Protein AF-A0A6D1AEU3-F1 (afdb_monomer)

Mean predicted aligned error: 4.02 Å

Structure (mmCIF, N/CA/C/O backbone):
data_AF-A0A6D1AEU3-F1
#
_entry.id   AF-A0A6D1AEU3-F1
#
loop_
_atom_site.group_PDB
_atom_site.id
_atom_site.type_symbol
_atom_site.label_atom_id
_atom_site.label_alt_id
_atom_site.label_comp_id
_atom_site.label_asym_id
_atom_site.label_entity_id
_atom_site.label_seq_id
_atom_site.pdbx_PDB_ins_code
_atom_site.Cartn_x
_atom_site.Cartn_y
_atom_site.Cartn_z
_atom_site.occupancy
_atom_site.B_iso_or_equiv
_atom_site.auth_seq_id
_atom_site.auth_comp_id
_atom_site.auth_asym_id
_atom_site.auth_atom_id
_atom_site.pdbx_PDB_model_num
ATOM 1 N N . MET A 1 1 ? 4.807 -6.816 -14.428 1.00 86.44 1 MET A N 1
ATOM 2 C CA . MET A 1 1 ? 4.967 -6.069 -13.162 1.00 86.44 1 MET A CA 1
ATOM 3 C C . MET A 1 1 ? 3.651 -5.539 -12.602 1.00 86.44 1 MET A C 1
ATOM 5 O O . MET A 1 1 ? 3.338 -5.878 -11.474 1.00 86.44 1 MET A O 1
ATOM 9 N N . LYS A 1 2 ? 2.847 -4.788 -13.371 1.00 90.19 2 LYS A N 1
ATOM 10 C CA . LYS A 1 2 ? 1.562 -4.215 -12.914 1.00 90.19 2 LYS A CA 1
ATOM 11 C C . LYS A 1 2 ? 0.671 -5.170 -12.101 1.00 90.19 2 LYS A C 1
ATOM 13 O O . LYS A 1 2 ? 0.188 -4.782 -11.049 1.00 90.19 2 LYS A O 1
ATOM 18 N N . GLN A 1 3 ? 0.488 -6.415 -12.553 1.00 95.00 3 GLN A N 1
ATOM 19 C CA . GLN A 1 3 ? -0.332 -7.392 -11.823 1.00 95.00 3 GLN A CA 1
ATOM 20 C C . GLN A 1 3 ? 0.233 -7.712 -10.432 1.00 95.00 3 GLN A C 1
ATOM 22 O O . GLN A 1 3 ? -0.509 -7.702 -9.463 1.00 95.00 3 GLN A O 1
ATOM 27 N N . ARG A 1 4 ? 1.556 -7.885 -10.321 1.00 95.31 4 ARG A N 1
ATOM 28 C CA . ARG A 1 4 ? 2.240 -8.111 -9.041 1.00 95.31 4 ARG A CA 1
ATOM 29 C C . ARG A 1 4 ? 2.049 -6.935 -8.079 1.00 95.31 4 ARG A C 1
ATOM 31 O O . ARG A 1 4 ? 1.816 -7.165 -6.903 1.00 95.31 4 ARG A O 1
ATOM 38 N N . ILE A 1 5 ? 2.103 -5.699 -8.584 1.00 95.25 5 ILE A N 1
ATOM 39 C CA . ILE A 1 5 ? 1.817 -4.495 -7.783 1.00 95.25 5 ILE A CA 1
ATOM 40 C C . ILE A 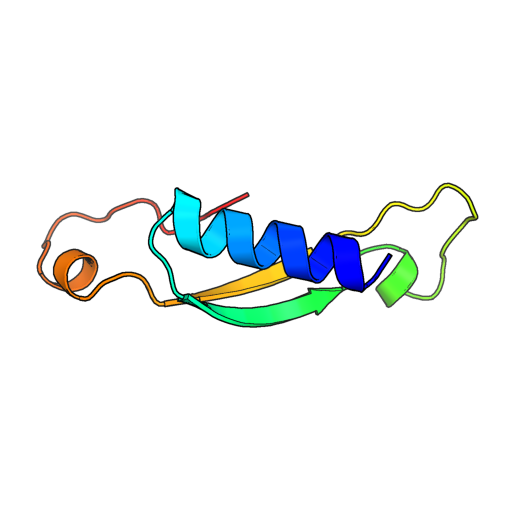1 5 ? 0.371 -4.526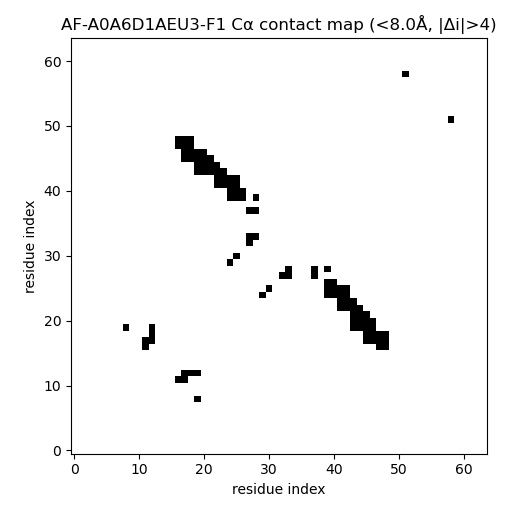 -7.276 1.00 95.25 5 ILE A C 1
ATOM 42 O O . ILE A 1 5 ? 0.132 -4.307 -6.096 1.00 95.25 5 ILE A O 1
ATOM 46 N N . ILE A 1 6 ? -0.595 -4.835 -8.146 1.00 96.56 6 ILE A N 1
ATOM 47 C CA . ILE A 1 6 ? -2.013 -4.930 -7.762 1.00 96.56 6 ILE A CA 1
ATOM 48 C C . ILE A 1 6 ? -2.228 -6.009 -6.694 1.00 96.56 6 ILE A C 1
ATOM 50 O O . ILE A 1 6 ? -2.987 -5.791 -5.752 1.00 96.56 6 ILE A O 1
ATOM 54 N N . ASP A 1 7 ? -1.582 -7.163 -6.838 1.00 97.81 7 ASP A N 1
ATOM 55 C CA . ASP A 1 7 ? -1.719 -8.266 -5.889 1.00 9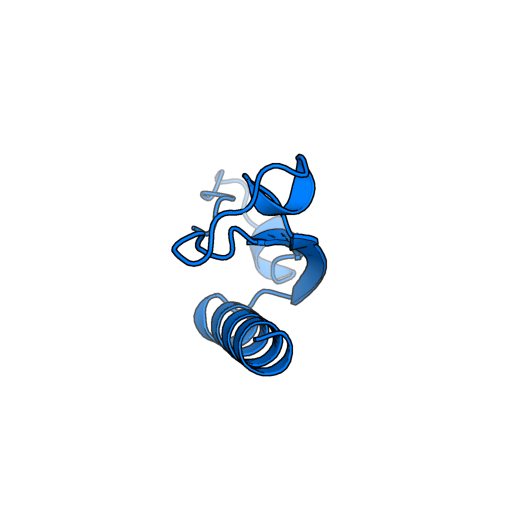7.81 7 ASP A CA 1
ATOM 56 C C . ASP A 1 7 ? -1.100 -7.915 -4.528 1.00 97.81 7 ASP A C 1
ATOM 58 O O . ASP A 1 7 ? -1.699 -8.213 -3.494 1.00 97.81 7 ASP A O 1
ATOM 62 N N . GLU A 1 8 ? 0.032 -7.203 -4.511 1.00 97.00 8 GLU A N 1
ATOM 63 C CA . GLU A 1 8 ? 0.638 -6.722 -3.265 1.00 97.00 8 GLU A CA 1
ATOM 64 C C . GLU A 1 8 ? -0.225 -5.647 -2.588 1.00 97.00 8 GLU A C 1
ATOM 66 O O . GLU A 1 8 ? -0.466 -5.728 -1.388 1.00 97.00 8 GLU A O 1
ATOM 71 N N . LEU A 1 9 ? -0.791 -4.698 -3.345 1.00 97.50 9 LEU A N 1
ATOM 72 C CA . LEU A 1 9 ? -1.721 -3.699 -2.798 1.00 97.50 9 LEU A CA 1
ATOM 73 C C . LEU A 1 9 ? -2.940 -4.366 -2.141 1.00 97.50 9 LEU A C 1
ATOM 75 O O . LEU A 1 9 ? -3.309 -4.003 -1.027 1.00 97.50 9 LEU A O 1
ATOM 79 N N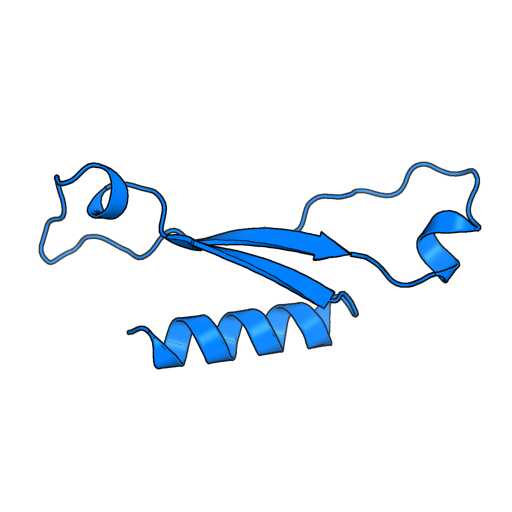 . LYS A 1 10 ? -3.518 -5.399 -2.772 1.00 98.00 10 LYS A N 1
ATOM 80 C CA . LYS A 1 10 ? -4.615 -6.186 -2.176 1.00 98.00 10 LYS A CA 1
ATOM 81 C C . LYS A 1 10 ? -4.183 -6.904 -0.901 1.00 98.00 10 LYS A C 1
ATOM 83 O O . LYS A 1 10 ? -4.962 -7.005 0.046 1.00 98.00 10 LYS A O 1
ATOM 88 N N . ARG A 1 11 ? -2.955 -7.425 -0.869 1.00 98.00 11 ARG A N 1
ATOM 89 C CA . ARG A 1 11 ? -2.396 -8.069 0.321 1.00 98.00 11 ARG A CA 1
ATOM 90 C C . ARG A 1 11 ? -2.226 -7.065 1.461 1.00 98.00 11 ARG A C 1
ATOM 92 O O . ARG A 1 11 ? -2.557 -7.405 2.595 1.00 98.00 11 ARG A O 1
ATOM 99 N N . ILE A 1 12 ? -1.769 -5.846 1.171 1.00 97.25 12 ILE A N 1
ATOM 100 C CA . ILE A 1 12 ? -1.653 -4.752 2.145 1.00 97.25 12 ILE A CA 1
ATOM 101 C C . ILE A 1 12 ? -3.040 -4.377 2.684 1.00 97.25 12 ILE A C 1
ATOM 103 O O . ILE A 1 12 ? -3.229 -4.366 3.900 1.00 97.25 12 ILE A O 1
ATOM 107 N N . GLU A 1 13 ? -4.036 -4.170 1.814 1.00 97.19 13 GLU A N 1
ATOM 108 C CA . GLU A 1 13 ? -5.423 -3.90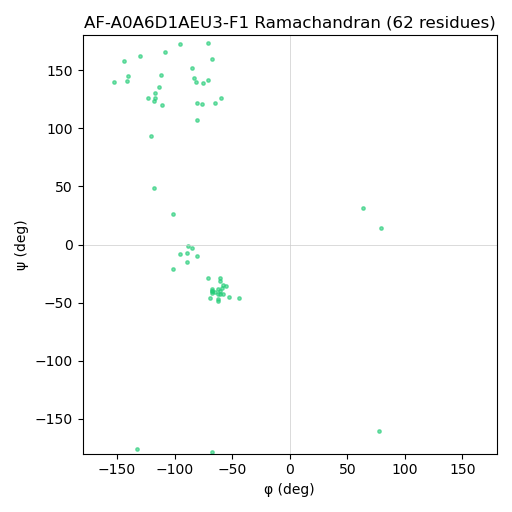2 2.233 1.00 97.19 13 GLU A CA 1
ATOM 109 C C . GLU A 1 13 ? -5.946 -4.966 3.208 1.00 97.19 13 GLU A C 1
ATOM 111 O O . GLU A 1 13 ? -6.519 -4.637 4.247 1.00 97.19 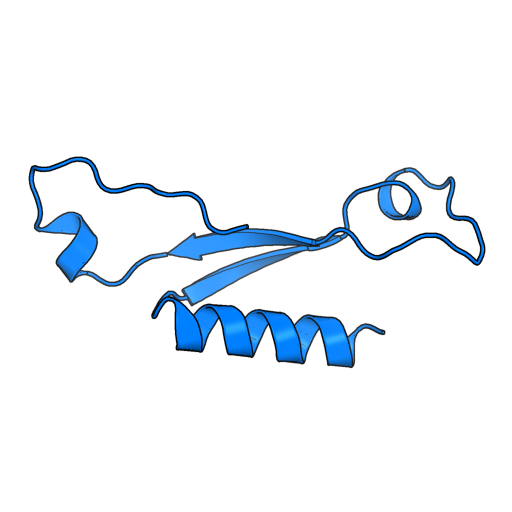13 GLU A O 1
ATOM 116 N N . GLN A 1 14 ? -5.703 -6.247 2.916 1.00 96.56 14 GLN A N 1
ATOM 117 C CA . GLN A 1 14 ? -6.120 -7.352 3.782 1.00 96.56 14 GLN A CA 1
ATOM 118 C C . GLN A 1 14 ? -5.340 -7.403 5.100 1.00 96.56 14 GLN A C 1
ATOM 120 O O . GLN A 1 14 ? -5.948 -7.557 6.158 1.00 96.56 14 GLN A O 1
ATOM 125 N N . SER A 1 15 ? -4.013 -7.265 5.044 1.00 96.44 15 SER A N 1
ATOM 126 C CA . SER A 1 15 ? -3.122 -7.418 6.204 1.00 96.44 15 SER A CA 1
ATOM 127 C C . SER A 1 15 ? -3.321 -6.305 7.229 1.00 96.44 15 SER A C 1
ATOM 129 O O . SER A 1 15 ? -3.344 -6.568 8.428 1.00 96.44 15 SER A O 1
ATOM 131 N N . TYR A 1 16 ? -3.516 -5.073 6.757 1.00 94.50 16 TYR A N 1
ATOM 132 C CA . TYR A 1 16 ? -3.725 -3.902 7.610 1.00 94.50 16 TYR A CA 1
ATOM 133 C C . TYR A 1 16 ? -5.209 -3.578 7.819 1.00 94.50 16 TYR A C 1
ATOM 135 O O . TYR A 1 16 ? -5.555 -2.725 8.633 1.00 94.50 16 TYR A O 1
ATOM 143 N N . GLY A 1 17 ? -6.112 -4.257 7.105 1.00 94.19 17 GLY A N 1
ATOM 144 C CA . GLY A 1 17 ? -7.548 -4.011 7.191 1.00 94.19 17 GLY A CA 1
ATOM 145 C C . GLY A 1 17 ? -7.944 -2.607 6.734 1.00 94.19 17 GLY A C 1
ATOM 146 O O . GLY A 1 17 ? -8.905 -2.051 7.261 1.00 94.19 17 GLY A O 1
ATOM 147 N N . VAL A 1 18 ? -7.211 -2.032 5.786 1.00 95.81 18 VAL A N 1
ATOM 148 C CA . VAL A 1 18 ? -7.449 -0.693 5.234 1.00 95.81 18 VAL A CA 1
ATOM 149 C C . VAL A 1 18 ? -7.995 -0.793 3.816 1.00 95.81 18 VAL A C 1
ATOM 151 O O . VAL A 1 18 ? -7.918 -1.845 3.185 1.00 95.81 18 VAL A O 1
ATOM 154 N N . LYS A 1 19 ? -8.524 0.312 3.292 1.00 97.06 19 LYS A N 1
ATOM 155 C CA . LYS A 1 19 ? -8.881 0.429 1.877 1.00 97.06 19 LYS A CA 1
ATOM 156 C C . LYS A 1 19 ? -7.942 1.400 1.181 1.00 97.06 19 LYS A C 1
ATOM 158 O O . LYS A 1 19 ? -7.927 2.577 1.530 1.00 97.06 19 LYS A O 1
ATOM 163 N N . ILE A 1 20 ? -7.213 0.942 0.174 1.00 97.88 20 ILE A N 1
ATOM 164 C CA . ILE A 1 20 ? -6.377 1.795 -0.670 1.00 97.88 20 ILE A CA 1
ATOM 165 C C . ILE A 1 20 ? -7.282 2.469 -1.706 1.00 97.88 20 ILE A C 1
ATOM 167 O O . ILE A 1 20 ? -7.995 1.815 -2.465 1.00 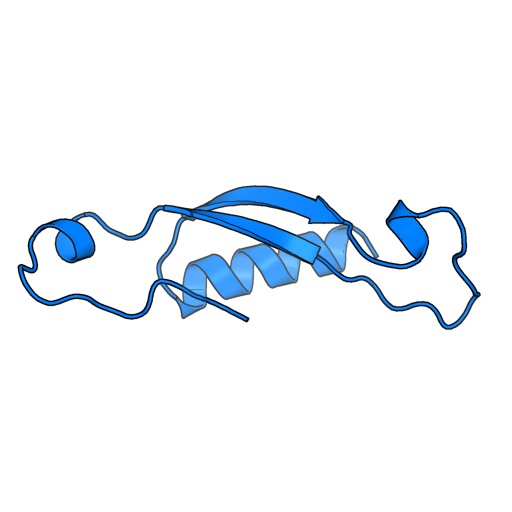97.88 20 ILE A O 1
ATOM 171 N N . VAL A 1 21 ? -7.286 3.801 -1.724 1.00 97.56 21 VAL A N 1
ATOM 172 C CA . VAL A 1 21 ? -8.142 4.603 -2.621 1.00 97.56 21 VAL A CA 1
ATOM 173 C C . VAL A 1 21 ? -7.383 5.152 -3.821 1.00 97.56 21 VAL A C 1
ATOM 175 O O . VAL A 1 21 ? -7.988 5.473 -4.841 1.00 97.56 21 VAL A O 1
ATOM 178 N N . TYR A 1 22 ? -6.059 5.242 -3.711 1.00 97.50 22 TYR A N 1
ATOM 179 C CA . TYR A 1 22 ? -5.184 5.690 -4.780 1.00 97.50 22 TYR A CA 1
ATOM 180 C C . TYR A 1 22 ? -3.803 5.070 -4.610 1.00 97.50 22 TYR A C 1
ATOM 182 O O . TYR A 1 22 ? -3.304 4.989 -3.491 1.00 97.50 22 TYR A O 1
ATOM 190 N N . ALA A 1 23 ? -3.183 4.661 -5.712 1.00 96.75 23 ALA A N 1
ATOM 191 C CA . ALA A 1 23 ? -1.807 4.191 -5.740 1.00 96.75 23 ALA A CA 1
ATOM 192 C C . ALA A 1 23 ? -1.125 4.697 -7.010 1.00 96.75 23 ALA A C 1
ATOM 194 O O . ALA A 1 23 ? -1.734 4.731 -8.081 1.00 96.75 23 ALA A O 1
ATOM 195 N N . VAL A 1 24 ? 0.138 5.085 -6.884 1.00 94.25 24 VAL A N 1
ATOM 196 C CA . VAL A 1 24 ? 0.942 5.617 -7.978 1.00 94.25 24 VAL A CA 1
ATOM 197 C C . VAL A 1 24 ? 2.362 5.089 -7.879 1.00 94.25 24 VAL A C 1
ATOM 199 O O . VAL A 1 24 ? 2.899 4.884 -6.789 1.00 94.25 24 VAL A O 1
ATOM 202 N N . GLU A 1 25 ? 2.969 4.864 -9.034 1.00 92.81 25 GLU A N 1
ATOM 203 C CA . GLU A 1 25 ? 4.395 4.593 -9.111 1.00 92.81 25 GLU A CA 1
ATOM 204 C C . GLU A 1 25 ? 5.184 5.872 -8.806 1.00 92.81 25 GLU A C 1
ATOM 206 O O . GLU A 1 25 ? 4.803 6.981 -9.180 1.00 92.81 25 GLU A O 1
ATOM 211 N N . SER A 1 26 ? 6.286 5.710 -8.099 1.00 90.25 26 SER A N 1
ATOM 212 C CA . SER A 1 26 ? 7.203 6.760 -7.685 1.00 90.25 26 SER A CA 1
ATOM 213 C C . SER A 1 26 ? 8.639 6.320 -7.991 1.00 90.25 26 SER A C 1
ATOM 215 O O . SER A 1 26 ? 8.858 5.285 -8.619 1.00 90.25 26 SER A O 1
ATOM 217 N N . GLY A 1 27 ? 9.628 7.123 -7.606 1.00 88.62 27 GLY A N 1
ATOM 218 C CA . GLY A 1 27 ? 11.033 6.754 -7.785 1.00 88.62 27 GLY A CA 1
ATOM 219 C C . GLY A 1 27 ? 11.551 6.915 -9.218 1.00 88.62 27 GLY A C 1
ATOM 220 O O . GLY A 1 27 ? 11.009 7.681 -10.018 1.00 88.62 27 GLY A O 1
ATOM 221 N N . SER A 1 28 ? 12.653 6.228 -9.530 1.00 86.88 28 SER A N 1
ATOM 222 C CA . SER A 1 28 ? 13.453 6.444 -10.755 1.00 86.88 28 SER A CA 1
ATOM 223 C C . SER A 1 28 ? 12.648 6.325 -12.057 1.00 86.88 28 SER A C 1
ATOM 225 O O . SER A 1 28 ? 12.858 7.095 -12.999 1.00 86.88 28 SER A O 1
ATOM 227 N N . ARG A 1 29 ? 11.670 5.414 -12.084 1.00 85.38 29 ARG A N 1
ATOM 228 C CA . ARG A 1 29 ? 10.740 5.206 -13.202 1.00 85.38 29 ARG A CA 1
ATOM 229 C C . ARG A 1 29 ? 9.785 6.381 -13.401 1.00 85.38 29 ARG A C 1
ATOM 231 O O . ARG A 1 29 ? 9.576 6.791 -14.539 1.00 85.38 29 ARG A O 1
ATOM 238 N N . ALA A 1 30 ? 9.278 6.969 -12.317 1.00 83.69 30 ALA A N 1
ATOM 239 C CA . ALA A 1 30 ? 8.428 8.159 -12.373 1.00 83.69 30 ALA A CA 1
ATOM 240 C C . ALA A 1 30 ? 9.206 9.425 -12.781 1.00 83.69 30 ALA A C 1
ATOM 242 O O . ALA A 1 30 ? 8.644 10.316 -13.413 1.00 83.69 30 ALA A O 1
ATOM 243 N N . TRP A 1 31 ? 10.506 9.488 -12.472 1.00 82.19 31 TRP A N 1
ATOM 244 C CA . TRP A 1 31 ? 11.391 10.599 -12.849 1.00 82.19 31 TRP A CA 1
ATOM 245 C C . TRP A 1 31 ? 11.996 10.484 -14.257 1.00 82.19 31 TRP A C 1
ATOM 247 O O . TRP A 1 31 ? 12.694 11.397 -14.690 1.00 82.19 31 TRP A O 1
ATOM 257 N N . GLY A 1 32 ? 11.737 9.392 -14.982 1.00 83.81 32 GLY A N 1
ATOM 258 C CA . GLY A 1 32 ? 12.231 9.206 -16.350 1.00 83.81 32 GLY A CA 1
ATOM 259 C C . GLY A 1 32 ? 13.693 8.757 -16.456 1.00 83.81 32 GLY A C 1
ATOM 260 O O . GLY A 1 32 ? 14.247 8.772 -17.552 1.00 83.81 32 GLY A O 1
ATOM 261 N N . PHE A 1 33 ? 14.298 8.300 -15.355 1.00 85.81 33 PHE A N 1
ATOM 262 C CA . PHE A 1 33 ? 15.651 7.731 -15.330 1.00 85.81 33 PHE A CA 1
ATOM 263 C C . PHE A 1 33 ? 15.680 6.260 -14.871 1.00 85.81 33 PHE A C 1
ATOM 265 O O . PHE A 1 33 ? 16.470 5.919 -13.988 1.00 85.81 33 PHE A O 1
ATOM 272 N N . PRO A 1 34 ? 14.829 5.360 -15.407 1.00 85.88 34 PRO A N 1
ATOM 273 C CA . PRO A 1 34 ? 14.896 3.961 -15.022 1.00 85.88 34 PRO A CA 1
ATOM 274 C C . PRO A 1 34 ? 16.088 3.250 -15.674 1.00 85.88 34 PRO A C 1
ATOM 276 O O . PRO A 1 34 ? 16.346 3.411 -16.868 1.00 85.88 34 PRO A O 1
ATOM 279 N N . SER A 1 35 ? 16.769 2.400 -14.913 1.00 85.06 35 SER A N 1
ATOM 280 C CA . SER A 1 35 ? 17.666 1.370 -15.435 1.00 85.06 35 SER A CA 1
ATOM 281 C C . SER A 1 35 ? 16.923 0.029 -15.551 1.00 85.06 35 SER A C 1
ATOM 283 O O . SER A 1 35 ? 15.774 -0.110 -15.118 1.00 85.06 35 SER A O 1
ATOM 285 N N . GLN A 1 36 ? 17.557 -0.987 -16.152 1.00 81.62 36 GLN A N 1
ATOM 286 C CA . GLN A 1 36 ? 17.000 -2.350 -16.141 1.00 81.62 36 GLN A CA 1
ATOM 287 C C . GLN A 1 36 ? 16.851 -2.902 -14.717 1.00 81.62 36 GLN A C 1
ATOM 289 O O . GLN A 1 36 ? 15.894 -3.628 -14.456 1.00 81.62 36 GLN A O 1
ATOM 294 N N . ASP A 1 37 ? 17.738 -2.488 -13.812 1.00 85.12 37 ASP A N 1
ATOM 295 C CA . ASP A 1 37 ? 17.757 -2.908 -12.410 1.00 85.12 37 ASP A CA 1
ATOM 296 C C . ASP A 1 37 ? 16.880 -2.029 -11.505 1.00 85.12 37 ASP A C 1
ATOM 298 O O . ASP A 1 37 ? 16.781 -2.297 -10.310 1.00 85.12 37 ASP A O 1
ATOM 302 N N . SER A 1 38 ? 16.225 -0.993 -12.050 1.00 85.25 38 SER A N 1
ATOM 303 C CA . SER A 1 38 ? 15.294 -0.158 -11.285 1.00 85.25 38 SER A CA 1
ATOM 304 C C . SER A 1 38 ? 14.151 -0.995 -10.719 1.00 85.25 38 SER A C 1
ATOM 306 O O . SER A 1 38 ? 13.401 -1.648 -11.463 1.00 85.25 38 SER A O 1
ATOM 308 N N . ASP A 1 39 ? 13.976 -0.882 -9.410 1.00 87.75 39 ASP A N 1
ATOM 309 C CA . ASP A 1 39 ? 12.831 -1.352 -8.651 1.00 87.75 39 ASP A CA 1
ATOM 310 C C . ASP A 1 39 ? 11.552 -0.563 -8.987 1.00 87.75 39 ASP A C 1
ATOM 312 O O . ASP A 1 39 ? 11.503 0.258 -9.910 1.00 87.75 39 ASP A O 1
ATOM 316 N N . TYR A 1 40 ? 10.464 -0.926 -8.310 1.00 89.94 40 TYR A N 1
ATOM 317 C CA . TYR A 1 40 ? 9.153 -0.305 -8.462 1.00 89.94 40 TYR A CA 1
ATOM 318 C C . TYR A 1 40 ? 8.726 0.253 -7.109 1.00 89.94 40 TYR A C 1
ATOM 320 O O . TYR A 1 40 ? 8.128 -0.460 -6.303 1.00 89.94 40 TYR A O 1
ATOM 328 N N . ASP A 1 41 ? 9.019 1.530 -6.876 1.00 92.50 41 ASP A N 1
ATOM 329 C CA . ASP A 1 41 ? 8.522 2.247 -5.708 1.00 92.50 41 ASP A CA 1
ATOM 330 C C . ASP A 1 41 ? 7.050 2.602 -5.914 1.00 92.50 41 ASP A C 1
ATOM 332 O O . ASP A 1 41 ? 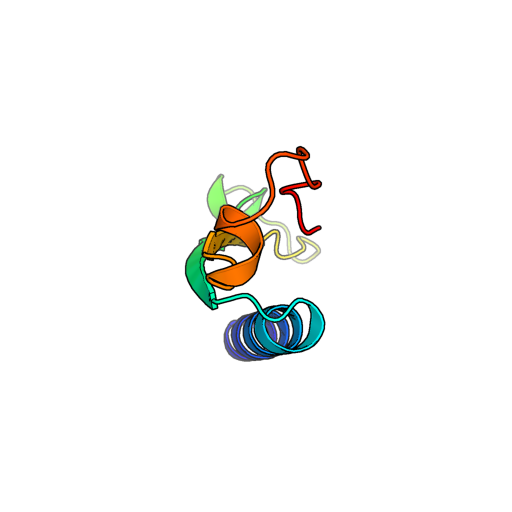6.705 3.343 -6.833 1.00 92.50 41 ASP A O 1
ATOM 336 N N . VAL A 1 42 ? 6.160 2.137 -5.042 1.00 94.69 42 VAL A N 1
ATOM 337 C CA . VAL A 1 42 ? 4.730 2.468 -5.110 1.00 94.69 42 VAL A CA 1
ATOM 338 C C . VAL A 1 42 ? 4.336 3.242 -3.860 1.00 94.69 42 VAL A C 1
ATOM 340 O O . VAL A 1 42 ? 4.642 2.839 -2.740 1.00 94.69 42 VAL A O 1
ATOM 343 N N . ARG A 1 43 ? 3.649 4.370 -4.047 1.00 95.94 43 ARG A N 1
ATOM 344 C CA . ARG A 1 43 ? 3.043 5.159 -2.968 1.00 95.94 43 ARG A CA 1
ATOM 345 C C . ARG A 1 43 ? 1.534 5.072 -3.075 1.00 95.94 43 ARG A C 1
ATOM 347 O O . ARG A 1 43 ? 0.993 5.013 -4.178 1.00 95.94 43 ARG A O 1
ATOM 354 N N . PHE A 1 44 ? 0.851 5.084 -1.941 1.00 97.12 44 PHE A N 1
ATOM 355 C CA . PHE A 1 44 ? -0.598 4.961 -1.908 1.00 97.12 44 PHE A CA 1
ATOM 356 C C . PHE A 1 44 ? -1.225 5.810 -0.806 1.00 97.12 44 PHE A C 1
ATOM 358 O O . PHE A 1 44 ? -0.576 6.185 0.165 1.00 97.12 44 PHE A O 1
ATOM 365 N N . ILE A 1 45 ? -2.507 6.109 -0.990 1.00 97.44 45 ILE A N 1
ATOM 366 C CA . ILE A 1 45 ? -3.375 6.737 0.003 1.00 97.44 45 ILE A CA 1
ATOM 367 C C . ILE A 1 45 ? -4.421 5.702 0.390 1.00 97.44 45 ILE A C 1
ATOM 369 O O . ILE A 1 45 ? -5.004 5.044 -0.480 1.00 97.44 45 ILE A O 1
ATOM 373 N N . TYR A 1 46 ? -4.675 5.576 1.687 1.00 97.50 46 TYR A N 1
ATOM 374 C CA . TYR A 1 46 ? -5.645 4.637 2.221 1.00 97.50 46 TYR A CA 1
ATOM 375 C C . TYR A 1 46 ? -6.618 5.304 3.191 1.00 97.50 46 TYR A C 1
ATOM 377 O O . TYR A 1 46 ? -6.379 6.393 3.706 1.00 97.50 46 TYR A O 1
ATOM 385 N N . VAL A 1 47 ? -7.731 4.620 3.428 1.00 95.69 47 VAL A N 1
ATOM 386 C CA . VAL A 1 47 ? -8.722 4.956 4.446 1.00 95.69 47 VAL A CA 1
ATOM 387 C C . VAL A 1 47 ? -8.772 3.793 5.444 1.00 95.69 47 VAL A C 1
ATOM 389 O O . VAL A 1 47 ? -8.979 2.649 5.016 1.00 95.69 47 VAL A O 1
ATOM 392 N N . PRO A 1 48 ? -8.547 4.036 6.749 1.00 92.88 48 PRO A N 1
ATOM 393 C CA . PRO A 1 48 ? -8.660 3.010 7.778 1.00 92.88 48 PRO A CA 1
ATOM 394 C C . PRO A 1 48 ? -10.124 2.620 8.023 1.00 92.88 48 PRO A C 1
ATOM 396 O O . PRO A 1 48 ? -11.061 3.221 7.486 1.00 92.88 48 PRO A O 1
ATOM 399 N N . LYS A 1 49 ? -10.346 1.596 8.853 1.00 90.44 49 LYS A N 1
ATOM 400 C CA . LYS A 1 49 ? -11.703 1.247 9.293 1.00 90.44 49 LYS A CA 1
ATOM 401 C C . LYS A 1 49 ? -12.284 2.340 10.190 1.00 90.44 49 LYS A C 1
ATOM 403 O O . LYS A 1 49 ? -11.552 3.124 10.790 1.00 90.44 49 LYS A O 1
ATOM 408 N N . LYS A 1 50 ? -13.614 2.370 10.308 1.00 88.94 50 LYS A N 1
ATOM 409 C CA . LYS A 1 50 ? -14.337 3.404 11.067 1.00 88.94 50 LYS A CA 1
ATOM 410 C C . LYS A 1 50 ? -13.895 3.472 12.527 1.00 88.94 50 LYS A C 1
ATOM 412 O O . LYS A 1 50 ? -13.824 4.559 13.084 1.00 88.94 50 LYS A O 1
ATOM 417 N N . GLU A 1 51 ? -13.560 2.323 13.104 1.00 89.56 51 GLU A N 1
ATOM 418 C CA . GLU A 1 51 ? -13.147 2.168 14.497 1.00 89.56 51 GLU A CA 1
ATOM 419 C C . GLU A 1 51 ? -11.883 2.972 14.820 1.00 89.56 51 GLU A C 1
ATOM 421 O O . GLU A 1 51 ? -11.747 3.456 15.939 1.00 89.56 51 GLU A O 1
ATOM 426 N N . TRP A 1 52 ? -11.011 3.194 13.831 1.00 89.62 52 TRP A N 1
ATOM 427 C CA . TRP A 1 52 ? -9.826 4.043 13.972 1.00 89.62 52 TRP A CA 1
ATOM 428 C C . TRP A 1 52 ? -10.187 5.479 14.364 1.00 89.62 52 TRP A C 1
ATOM 430 O O . TRP A 1 52 ? -9.510 6.099 15.174 1.00 89.62 52 TRP A O 1
ATOM 440 N N . TYR A 1 53 ? -11.292 6.002 13.828 1.00 89.56 53 TYR A N 1
ATOM 441 C CA . TYR A 1 53 ? -11.757 7.364 14.100 1.00 89.56 53 TYR A CA 1
ATOM 442 C C . TYR A 1 53 ? -12.518 7.499 15.423 1.00 89.56 53 TYR A C 1
ATOM 444 O O . TYR A 1 53 ? -12.843 8.612 15.826 1.00 89.56 53 TYR A O 1
ATOM 452 N N . PHE A 1 54 ? -12.855 6.386 16.078 1.00 91.19 54 PHE A N 1
ATOM 453 C CA . PHE A 1 54 ? -13.543 6.400 17.372 1.00 91.19 54 PHE A CA 1
ATOM 454 C C . PHE A 1 54 ? -12.571 6.446 18.553 1.00 91.19 54 PHE A C 1
ATOM 456 O O . PHE A 1 54 ? -13.008 6.602 19.693 1.00 91.19 54 PHE A O 1
ATOM 463 N N . SER A 1 55 ? -11.269 6.322 18.289 1.00 86.19 55 SER A N 1
ATOM 464 C CA . SER A 1 55 ? -10.225 6.505 19.290 1.00 86.19 55 SER A CA 1
ATOM 465 C C . SER A 1 55 ? -9.889 7.987 19.466 1.00 86.19 55 SER A C 1
ATOM 467 O O . SER A 1 55 ? -9.871 8.751 18.502 1.00 86.19 55 SER A O 1
ATOM 469 N N . ILE A 1 56 ? -9.603 8.385 20.706 1.00 88.12 56 ILE A N 1
ATOM 470 C CA . ILE A 1 56 ? -9.012 9.694 21.033 1.00 88.12 56 ILE A CA 1
ATOM 471 C C . ILE A 1 56 ? -7.478 9.650 21.022 1.00 88.12 56 ILE A C 1
ATOM 473 O O . ILE A 1 56 ? -6.836 10.698 21.013 1.00 88.12 56 ILE A O 1
ATOM 477 N N . GLU A 1 57 ? -6.906 8.445 21.032 1.00 88.94 57 GLU A N 1
ATOM 478 C CA . GLU A 1 57 ? -5.466 8.219 20.980 1.00 88.94 57 GLU A CA 1
ATOM 479 C C . GLU A 1 57 ? -4.977 8.302 19.535 1.00 88.94 57 GLU A C 1
ATOM 481 O O . GLU A 1 57 ? -5.625 7.804 18.608 1.00 88.94 57 GLU A O 1
ATOM 486 N N . GLN A 1 58 ? -3.814 8.923 19.343 1.00 83.94 58 GLN A N 1
ATOM 487 C CA . GLN A 1 58 ? -3.198 9.020 18.029 1.00 83.94 58 GLN A CA 1
ATOM 488 C C . GLN A 1 58 ? -2.476 7.714 17.693 1.00 83.94 58 GLN A C 1
ATOM 490 O O . GLN A 1 58 ? -1.402 7.419 18.213 1.00 83.94 58 GLN A O 1
ATOM 495 N N . GLU A 1 59 ? -3.062 6.953 16.779 1.00 85.00 59 GLU A N 1
ATOM 496 C CA . GLU A 1 59 ? -2.462 5.747 16.219 1.00 85.00 59 GLU A CA 1
ATOM 497 C C . GLU A 1 59 ? -1.533 6.083 15.036 1.00 85.00 59 GLU A C 1
ATOM 499 O O . GLU A 1 59 ? -1.734 7.078 14.332 1.00 85.00 59 GLU A O 1
ATOM 504 N N . ARG A 1 60 ? -0.513 5.248 14.784 1.00 89.81 60 ARG A N 1
ATOM 505 C CA . ARG A 1 60 ? 0.425 5.441 13.659 1.00 89.81 60 ARG A CA 1
ATOM 506 C C . ARG A 1 60 ? -0.310 5.307 12.321 1.00 89.81 60 ARG A C 1
ATOM 508 O O . ARG A 1 60 ? -0.829 4.244 12.001 1.00 89.81 60 ARG A O 1
ATOM 515 N N . ASP A 1 61 ? -0.260 6.341 11.493 1.00 89.31 61 ASP A N 1
ATOM 516 C CA . ASP A 1 61 ? -0.958 6.451 10.204 1.00 89.31 61 ASP A CA 1
ATOM 517 C C . ASP A 1 61 ? -0.053 6.190 8.983 1.00 89.31 61 ASP A C 1
ATOM 519 O O . ASP A 1 61 ? -0.310 6.672 7.879 1.00 89.31 61 ASP A O 1
ATOM 523 N N . VAL A 1 62 ? 1.013 5.405 9.174 1.00 93.94 62 VAL A N 1
ATOM 524 C CA . VAL A 1 62 ? 1.988 5.071 8.128 1.00 93.94 62 VAL A CA 1
ATOM 525 C C . VAL A 1 62 ? 2.091 3.558 7.959 1.00 93.94 62 VAL A C 1
ATOM 527 O O . VAL A 1 62 ? 2.379 2.839 8.918 1.00 93.94 62 VAL A O 1
ATOM 530 N N . ILE A 1 63 ? 1.910 3.102 6.717 1.00 93.38 63 ILE A N 1
ATOM 531 C CA . ILE A 1 63 ? 2.132 1.725 6.260 1.00 93.38 63 ILE A CA 1
ATOM 532 C C . ILE A 1 63 ? 3.252 1.770 5.212 1.00 93.38 63 ILE A C 1
ATOM 534 O O . ILE A 1 63 ? 3.156 2.548 4.261 1.00 93.38 63 ILE A O 1
ATOM 538 N N . GLU A 1 64 ? 4.302 0.970 5.413 1.00 88.19 64 GLU A N 1
ATOM 539 C CA . GLU A 1 64 ? 5.499 0.880 4.554 1.00 88.19 64 GLU A CA 1
ATOM 540 C C . GLU A 1 64 ? 5.531 -0.424 3.756 1.00 88.19 64 GLU A C 1
ATOM 542 O O . GLU A 1 64 ? 5.174 -1.476 4.336 1.00 88.19 64 GLU A O 1
#

pLDDT: mean 91.72, std 4.89, range [81.62, 98.0]

Foldseek 3Di:
DVVVVVVVQVVVCVVQVKAWPDKDWDPCVVVVRDDPPDDTDMDTDIGHDPVCVVDPDDDDPDDD

Solvent-accessible surface area (backbone atoms only — not comparable to full-atom values): 4183 Å² total; per-residue (Å²): 108,70,66,60,54,54,53,49,53,54,47,49,24,64,76,72,56,34,45,73,81,46,74,45,75,37,60,51,60,66,71,72,64,58,56,94,84,53,78,82,44,72,48,71,44,68,46,71,50,74,70,66,75,73,49,90,68,88,72,88,92,77,87,133

Organism: Escherichia coli (NCBI:txid562)

Radius of gyration: 14.55 Å; Cα contacts (8 Å, |Δi|>4): 53; chains: 1; bounding box: 32×19×37 Å

InterPro domains:
  IPR018775 RNA repair pathway DNA polymerase beta [PF10127] (1-64)
  IPR018775 RNA repair pathway DNA polymerase beta [PTHR34817] (3-64)

Nearest PDB structures (foldseek):
  3jz0-assembly1_B  TM=4.612E-01  e=1.690E+00  Enterococcus faecium
  8e16-assembly1_I  TM=3.09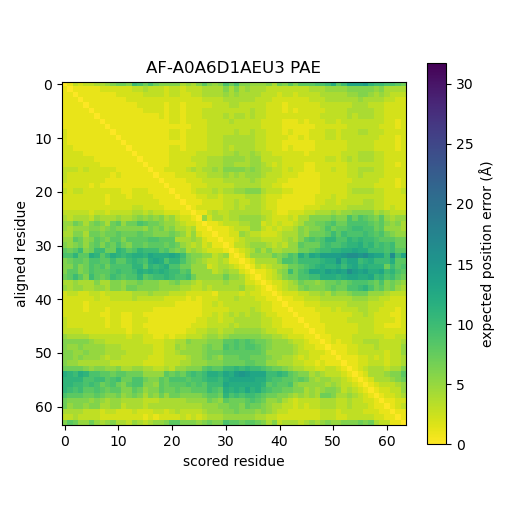9E-01  e=7.969E+00  Mycobacterium virus Che8

Sequence (64 aa):
MKQRIIDELKRIEQSYGVKIVYAVESGSRAWGFPSQDSDYDVRFIYVPKKEWYFSIEQERDVIE

Secondary structure (DSSP, 8-state):
-HHHHHHHHHHHHHHHT-EEEEEEEESTTTTT---TT---EEEEEEE--GGGGG-SS-------